Protein AF-A0A521TUD9-F1 (afdb_monomer)

Radius of gyration: 16.2 Å; Cα contacts (8 Å, |Δi|>4): 201; chains: 1; bounding box: 46×28×45 Å

Structure (mmCIF, N/CA/C/O backbone):
data_AF-A0A521TUD9-F1
#
_entry.id   AF-A0A521TUD9-F1
#
loop_
_atom_site.group_PDB
_atom_site.id
_atom_site.type_symbol
_atom_site.label_atom_id
_atom_site.label_alt_id
_atom_site.label_comp_id
_atom_site.label_asym_id
_atom_site.label_entity_id
_atom_site.label_seq_id
_atom_site.pdbx_PDB_ins_code
_atom_site.Cartn_x
_atom_site.Cartn_y
_atom_site.Cartn_z
_atom_site.occupancy
_atom_site.B_iso_or_equiv
_atom_site.auth_seq_id
_atom_site.auth_comp_id
_atom_site.auth_asym_id
_atom_site.auth_atom_id
_atom_site.pdbx_PDB_model_num
ATOM 1 N N . MET A 1 1 ? 20.413 -1.817 -1.266 1.00 79.44 1 MET A N 1
ATOM 2 C CA . MET A 1 1 ? 19.387 -2.240 -2.249 1.00 79.44 1 MET A CA 1
ATOM 3 C C . MET A 1 1 ? 19.570 -3.724 -2.593 1.00 79.44 1 MET A C 1
ATOM 5 O O . MET A 1 1 ? 20.682 -4.215 -2.458 1.00 79.44 1 MET A O 1
ATOM 9 N N . TYR A 1 2 ? 18.537 -4.466 -3.016 1.00 83.31 2 TYR A N 1
ATOM 10 C CA . TYR A 1 2 ? 18.629 -5.909 -3.317 1.00 83.31 2 TYR A CA 1
ATOM 11 C C . TYR A 1 2 ? 19.696 -6.214 -4.379 1.00 83.31 2 TYR A C 1
ATOM 13 O O . TYR A 1 2 ? 20.498 -7.124 -4.197 1.00 83.31 2 TYR A O 1
ATOM 21 N N . LYS A 1 3 ? 19.798 -5.378 -5.424 1.00 82.62 3 LYS A N 1
ATOM 22 C CA . LYS A 1 3 ? 20.829 -5.494 -6.473 1.00 82.62 3 LYS A CA 1
ATOM 23 C C . LYS A 1 3 ? 22.277 -5.355 -5.977 1.00 82.62 3 LYS A C 1
ATOM 25 O O . LYS A 1 3 ? 23.202 -5.720 -6.690 1.00 82.62 3 LYS A O 1
ATOM 30 N N . GLU A 1 4 ? 22.475 -4.819 -4.775 1.00 86.88 4 GLU A N 1
ATOM 31 C CA . GLU A 1 4 ? 23.791 -4.616 -4.152 1.00 86.88 4 GLU A CA 1
ATOM 32 C C . GLU A 1 4 ? 24.143 -5.746 -3.170 1.00 86.88 4 GLU A C 1
ATOM 34 O O . GLU A 1 4 ? 25.233 -5.761 -2.604 1.00 86.88 4 GLU A O 1
ATOM 39 N N . MET A 1 5 ? 23.226 -6.691 -2.927 1.00 86.62 5 MET A N 1
ATOM 40 C CA . MET A 1 5 ? 23.461 -7.799 -2.005 1.00 86.62 5 MET A CA 1
ATOM 41 C C . MET A 1 5 ? 24.314 -8.885 -2.663 1.00 86.62 5 MET A C 1
ATOM 43 O O . MET A 1 5 ? 23.923 -9.491 -3.660 1.00 86.62 5 MET A O 1
ATOM 47 N N . HIS A 1 6 ? 25.450 -9.208 -2.049 1.00 87.50 6 HIS A N 1
ATOM 48 C CA . HIS A 1 6 ? 26.224 -10.397 -2.394 1.00 87.50 6 HIS A CA 1
ATOM 49 C C . HIS A 1 6 ? 25.664 -11.605 -1.635 1.00 87.50 6 HIS A C 1
ATOM 51 O O . HIS A 1 6 ? 25.693 -11.626 -0.406 1.00 87.50 6 HIS A O 1
ATOM 57 N N . SER A 1 7 ? 25.157 -12.604 -2.362 1.00 90.31 7 SER A N 1
ATOM 58 C CA . SER A 1 7 ? 24.575 -13.835 -1.797 1.00 90.31 7 SER A CA 1
ATOM 59 C C . SER A 1 7 ? 23.447 -13.579 -0.776 1.00 90.31 7 SER A C 1
ATOM 61 O O . SER A 1 7 ? 23.580 -13.953 0.392 1.00 90.31 7 SER A O 1
ATOM 63 N N . PRO A 1 8 ? 22.328 -12.944 -1.183 1.00 90.75 8 PRO A N 1
ATOM 64 C CA . PRO A 1 8 ? 21.222 -12.641 -0.276 1.00 90.75 8 PRO A CA 1
ATOM 65 C C . PRO A 1 8 ? 20.643 -13.916 0.351 1.00 90.75 8 PRO A C 1
ATOM 67 O O . PRO A 1 8 ? 20.469 -14.925 -0.333 1.00 90.75 8 PRO A O 1
ATOM 70 N N . GLU A 1 9 ? 20.296 -13.867 1.642 1.00 93.81 9 GLU A N 1
ATOM 71 C CA . GLU A 1 9 ? 19.617 -14.983 2.315 1.00 93.81 9 GLU A CA 1
ATOM 72 C C . GLU A 1 9 ? 18.320 -15.385 1.577 1.00 93.81 9 GLU A C 1
ATOM 74 O O . GLU A 1 9 ? 17.635 -14.514 1.025 1.00 93.81 9 GLU A O 1
ATOM 79 N N . PRO A 1 10 ? 17.891 -16.664 1.638 1.00 94.81 10 PRO A N 1
ATOM 80 C CA . PRO A 1 10 ? 16.709 -17.152 0.917 1.00 94.81 10 PRO A CA 1
ATOM 81 C C . PRO A 1 10 ? 15.426 -16.341 1.154 1.00 94.81 10 PRO A C 1
ATOM 83 O O . PRO A 1 10 ? 14.598 -16.195 0.256 1.00 94.81 10 PRO A O 1
ATOM 86 N N . LYS A 1 11 ? 15.259 -15.767 2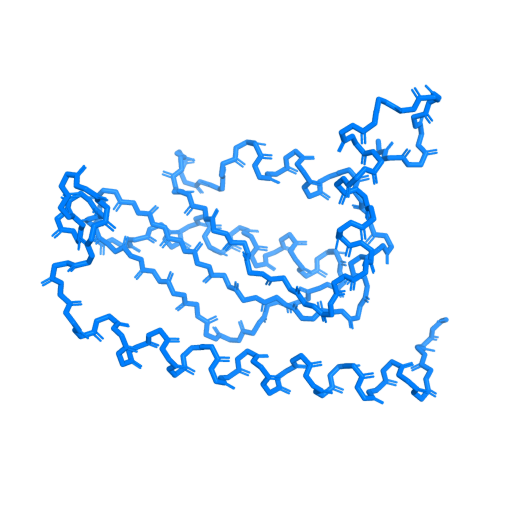.353 1.00 92.50 11 LYS A N 1
ATOM 87 C CA . LYS A 1 11 ? 14.106 -14.916 2.685 1.00 92.50 11 LYS A CA 1
ATOM 88 C C . LYS A 1 11 ? 14.050 -13.634 1.844 1.00 92.50 11 LYS A C 1
ATOM 90 O O . LYS A 1 11 ? 12.961 -13.223 1.453 1.00 92.50 11 LYS A O 1
ATOM 95 N N . TYR A 1 12 ? 15.201 -13.034 1.536 1.00 91.44 12 TYR A N 1
ATOM 96 C CA . TYR A 1 12 ? 15.279 -11.821 0.720 1.00 91.44 12 TYR A CA 1
ATOM 97 C C . TYR A 1 12 ? 15.065 -12.133 -0.757 1.00 91.44 12 TYR A C 1
ATOM 99 O O . TYR A 1 12 ? 14.386 -11.372 -1.435 1.00 91.44 12 TYR A O 1
ATOM 107 N N . GLN A 1 13 ? 15.557 -13.281 -1.232 1.00 93.50 13 GLN A N 1
ATOM 108 C CA . GLN A 1 13 ? 15.273 -13.762 -2.589 1.00 93.50 13 GLN A CA 1
ATOM 109 C C . GLN A 1 13 ? 13.774 -14.002 -2.785 1.00 93.50 13 GLN A C 1
ATOM 111 O O . GLN A 1 13 ? 13.181 -13.533 -3.751 1.00 93.50 13 GLN A O 1
ATOM 116 N N . LYS A 1 14 ? 13.131 -14.670 -1.817 1.00 94.44 14 LYS A N 1
ATOM 117 C CA . LYS A 1 14 ? 11.683 -14.897 -1.840 1.00 94.44 14 LYS A CA 1
ATOM 118 C C . LYS A 1 14 ? 10.900 -13.583 -1.843 1.00 94.44 14 LYS A C 1
ATOM 120 O O . LYS A 1 14 ? 9.953 -13.450 -2.611 1.00 94.44 14 LYS A O 1
ATOM 125 N N . LEU A 1 15 ? 11.283 -12.625 -0.996 1.00 93.06 15 LEU A N 1
ATOM 126 C CA . LEU A 1 15 ? 10.644 -11.309 -0.944 1.00 93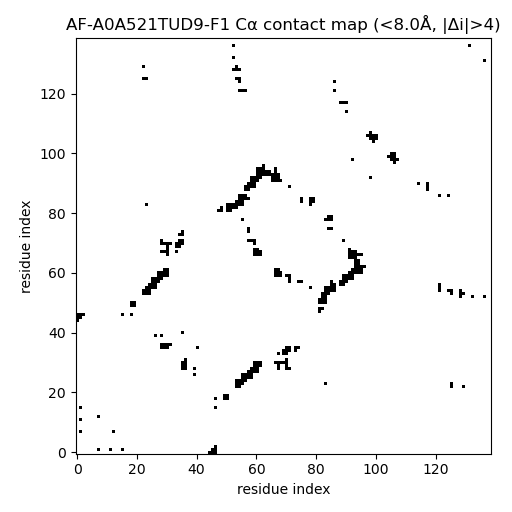.06 15 LEU A CA 1
ATOM 127 C C . LEU A 1 15 ? 10.788 -10.558 -2.274 1.00 93.06 15 LEU A C 1
ATOM 129 O O . LEU A 1 15 ? 9.807 -10.013 -2.774 1.00 93.06 15 LEU A O 1
ATOM 133 N N . HIS A 1 16 ? 11.989 -10.563 -2.854 1.00 94.75 16 HIS A N 1
ATOM 134 C CA . HIS A 1 16 ? 12.264 -9.940 -4.147 1.00 94.75 16 HIS A CA 1
ATOM 135 C C . HIS A 1 16 ? 11.398 -10.536 -5.258 1.00 94.75 16 HIS A C 1
ATOM 137 O O . HIS A 1 16 ? 10.712 -9.793 -5.954 1.00 94.75 16 HIS A O 1
ATOM 143 N N . GLU A 1 17 ? 11.325 -11.864 -5.357 1.00 95.62 17 GLU A N 1
ATOM 144 C CA . GLU A 1 17 ? 10.477 -12.536 -6.346 1.00 95.62 17 GLU A CA 1
ATOM 145 C C . GLU A 1 17 ? 8.985 -12.241 -6.133 1.00 95.62 17 GLU A C 1
ATOM 147 O O . GLU A 1 17 ? 8.253 -12.036 -7.100 1.00 95.62 17 GLU A O 1
ATOM 152 N N . MET A 1 18 ? 8.510 -12.148 -4.886 1.00 96.00 18 MET A N 1
ATOM 153 C CA . MET A 1 18 ? 7.126 -11.741 -4.610 1.00 96.00 18 MET A CA 1
ATOM 154 C C . MET A 1 18 ? 6.843 -10.321 -5.115 1.00 96.00 18 MET A C 1
ATOM 156 O O . MET A 1 18 ? 5.832 -10.099 -5.780 1.00 96.00 18 MET A O 1
ATOM 160 N N . ILE A 1 19 ? 7.739 -9.366 -4.846 1.00 95.81 19 ILE A N 1
ATOM 161 C CA . ILE A 1 19 ? 7.594 -7.978 -5.309 1.00 95.81 19 ILE A CA 1
ATOM 162 C C . ILE A 1 19 ? 7.637 -7.925 -6.839 1.00 95.81 19 ILE A C 1
ATOM 164 O O . ILE A 1 19 ? 6.766 -7.318 -7.467 1.00 95.81 19 ILE A O 1
ATOM 168 N N . LYS A 1 20 ? 8.612 -8.602 -7.449 1.00 95.44 20 LYS A N 1
ATOM 169 C CA . LYS A 1 20 ? 8.824 -8.623 -8.897 1.00 95.44 20 LYS A CA 1
ATOM 170 C C . LYS A 1 20 ? 7.647 -9.233 -9.658 1.00 95.44 20 LYS A C 1
ATOM 172 O O . LYS A 1 20 ? 7.249 -8.677 -10.679 1.00 95.44 20 LYS A O 1
ATOM 177 N N . ASN A 1 21 ? 7.067 -10.322 -9.156 1.00 96.75 21 ASN A N 1
ATOM 178 C CA . ASN A 1 21 ? 5.985 -11.046 -9.832 1.00 96.75 21 ASN A CA 1
ATOM 179 C C . ASN A 1 21 ? 4.578 -10.495 -9.524 1.00 96.75 21 ASN A C 1
ATOM 181 O O . ASN A 1 21 ? 3.601 -10.978 -10.088 1.00 96.75 21 ASN A O 1
ATOM 185 N N . SER A 1 22 ? 4.455 -9.490 -8.651 1.00 97.62 22 SER A N 1
ATOM 186 C CA . SER A 1 22 ? 3.169 -8.842 -8.358 1.00 97.62 22 SER A CA 1
ATOM 187 C C . SER A 1 22 ? 2.745 -7.886 -9.476 1.00 97.62 22 SER A C 1
ATOM 189 O O . SER A 1 22 ? 3.583 -7.184 -10.043 1.00 97.62 22 SER A O 1
ATOM 191 N N . ASP A 1 23 ? 1.439 -7.809 -9.750 1.00 98.00 23 ASP A N 1
ATOM 192 C CA . ASP A 1 23 ? 0.859 -6.889 -10.742 1.00 98.00 23 ASP A CA 1
ATOM 193 C C . ASP A 1 23 ? 0.461 -5.516 -10.157 1.00 98.00 23 ASP A C 1
ATOM 195 O O . ASP A 1 23 ? 0.224 -4.578 -10.923 1.00 98.00 23 ASP A O 1
ATOM 199 N N . GLY A 1 24 ? 0.427 -5.399 -8.825 1.00 98.06 24 GLY A N 1
ATOM 200 C CA . GLY A 1 24 ? 0.129 -4.197 -8.043 1.00 98.06 24 GLY A CA 1
ATOM 201 C C . GLY A 1 24 ? 0.371 -4.432 -6.545 1.00 98.06 24 GLY A C 1
ATOM 202 O O . GLY A 1 24 ? 0.620 -5.566 -6.130 1.00 98.06 24 GLY A O 1
ATOM 203 N N . TYR A 1 25 ? 0.310 -3.373 -5.730 1.00 98.12 25 TYR A N 1
ATOM 204 C CA . TYR A 1 25 ? 0.676 -3.419 -4.307 1.00 98.12 25 TYR A CA 1
ATOM 205 C C . TYR A 1 25 ? -0.361 -2.772 -3.382 1.00 98.12 25 TYR A C 1
ATOM 207 O O . TYR A 1 25 ? -0.785 -1.644 -3.608 1.00 98.12 25 TYR A O 1
ATOM 215 N N . ILE A 1 26 ? -0.694 -3.431 -2.270 1.00 98.44 26 ILE A N 1
ATOM 216 C CA . ILE A 1 26 ? -1.502 -2.836 -1.195 1.00 98.44 26 ILE A CA 1
ATOM 217 C C . ILE A 1 26 ? -0.653 -2.742 0.077 1.00 98.44 26 ILE A C 1
ATOM 219 O O . ILE A 1 26 ? -0.619 -3.697 0.858 1.00 98.44 26 ILE A O 1
ATOM 223 N N . PRO A 1 27 ? 0.088 -1.641 0.308 1.00 97.56 27 PRO A N 1
ATOM 224 C CA . PRO A 1 27 ? 0.764 -1.439 1.582 1.00 97.56 27 PRO A CA 1
ATOM 225 C C . PRO A 1 27 ? -0.260 -1.290 2.713 1.00 97.56 27 PRO A C 1
ATOM 227 O O . PRO A 1 27 ? -1.170 -0.462 2.642 1.00 97.56 27 PRO A O 1
ATOM 230 N N . VAL A 1 28 ? -0.061 -2.054 3.784 1.00 98.00 28 VAL A N 1
ATOM 231 C CA . VAL A 1 28 ? -0.800 -1.916 5.042 1.00 98.00 28 VAL A CA 1
ATOM 232 C C . VAL A 1 28 ? 0.156 -1.345 6.078 1.00 98.00 28 VAL A C 1
ATOM 234 O O . VAL A 1 28 ? 1.161 -1.979 6.402 1.00 98.00 28 VAL A O 1
ATOM 237 N N . THR A 1 29 ? -0.128 -0.147 6.593 1.00 98.31 29 THR A N 1
ATOM 238 C CA . THR A 1 29 ? 0.766 0.511 7.555 1.00 98.31 29 THR A CA 1
ATOM 239 C C . THR A 1 29 ? 0.053 1.019 8.804 1.00 98.31 29 THR A C 1
ATOM 241 O O . THR A 1 29 ? -1.011 1.632 8.702 1.00 98.31 29 THR A O 1
ATOM 244 N N . PRO A 1 30 ? 0.665 0.877 9.991 1.00 98.19 30 PRO A N 1
ATOM 245 C CA . PRO A 1 30 ? 0.336 1.754 11.101 1.00 98.19 30 PRO A CA 1
ATOM 246 C C . PRO A 1 30 ? 0.824 3.179 10.807 1.00 98.19 30 PRO A C 1
ATOM 248 O O . PRO A 1 30 ? 1.729 3.382 9.989 1.00 98.19 30 PRO A O 1
ATOM 251 N N . GLU A 1 31 ? 0.295 4.154 11.539 1.00 98.19 31 GLU A N 1
ATOM 252 C CA . GLU A 1 31 ? 0.954 5.450 11.707 1.00 98.19 31 GLU A CA 1
ATOM 253 C C . GLU A 1 31 ? 1.777 5.471 12.994 1.00 98.19 31 GLU A C 1
ATOM 255 O O . GLU A 1 31 ? 1.234 5.441 14.099 1.00 98.19 31 GLU A O 1
ATOM 260 N N . TYR A 1 32 ? 3.097 5.551 12.836 1.00 96.25 32 TYR A N 1
ATOM 261 C CA . TYR A 1 32 ? 4.049 5.741 13.924 1.00 96.25 32 TYR A CA 1
ATOM 262 C C . TYR A 1 32 ? 4.721 7.097 13.751 1.00 96.25 32 TYR A C 1
ATOM 264 O O . TYR A 1 32 ? 5.341 7.345 12.721 1.00 96.25 32 TYR A O 1
ATOM 272 N N . ASN A 1 33 ? 4.596 7.980 14.748 1.00 95.44 33 ASN A N 1
ATOM 273 C CA . ASN A 1 33 ? 5.212 9.313 14.748 1.00 95.44 33 ASN A CA 1
ATOM 274 C C . ASN A 1 33 ? 4.982 10.087 13.430 1.00 95.44 33 ASN A C 1
ATOM 276 O O . ASN A 1 33 ? 5.931 10.578 12.825 1.00 95.44 33 ASN A O 1
ATOM 280 N N . HIS A 1 34 ? 3.726 10.162 12.973 1.00 95.00 34 HIS A N 1
ATOM 281 C CA . HIS A 1 34 ? 3.319 10.819 11.718 1.00 95.00 34 HIS A CA 1
ATOM 282 C C . HIS A 1 34 ? 3.866 10.197 10.420 1.00 95.00 34 HIS A C 1
ATOM 284 O O . HIS A 1 34 ? 3.876 10.852 9.380 1.00 95.00 34 HIS A O 1
ATOM 290 N N . THR A 1 35 ? 4.301 8.934 10.428 1.00 97.56 35 THR A N 1
ATOM 291 C CA . THR A 1 35 ? 4.786 8.273 9.211 1.00 97.56 35 THR A CA 1
ATOM 292 C C . THR A 1 35 ? 4.485 6.772 9.170 1.00 97.56 35 THR A C 1
ATOM 294 O O . THR A 1 35 ? 3.955 6.192 10.120 1.00 97.56 35 THR A O 1
ATOM 297 N N . THR A 1 36 ? 4.794 6.152 8.029 1.00 97.94 36 THR A N 1
ATOM 298 C CA . THR A 1 36 ? 4.730 4.701 7.812 1.00 97.94 36 THR A CA 1
ATOM 299 C C . THR A 1 36 ? 5.662 3.946 8.758 1.00 97.94 36 THR A C 1
ATOM 301 O O . THR A 1 36 ? 6.651 4.490 9.251 1.00 97.94 36 THR A O 1
ATOM 304 N N . SER A 1 37 ? 5.403 2.657 8.981 1.00 97.62 37 SER A N 1
ATOM 305 C CA . SER A 1 37 ? 6.319 1.833 9.771 1.00 97.62 37 SER A CA 1
ATOM 306 C C . SER A 1 37 ? 7.716 1.755 9.139 1.00 97.62 37 SER A C 1
ATOM 308 O O . SER A 1 37 ? 7.865 1.638 7.918 1.00 97.62 37 SER A O 1
ATOM 310 N N . ALA A 1 38 ? 8.749 1.755 9.988 1.00 96.81 38 ALA A N 1
ATOM 311 C CA . ALA A 1 38 ? 10.136 1.588 9.553 1.00 96.81 38 ALA A CA 1
ATOM 312 C C . ALA A 1 38 ? 10.353 0.252 8.824 1.00 96.81 38 ALA A C 1
ATOM 314 O O . ALA A 1 38 ? 11.082 0.204 7.839 1.00 96.81 38 ALA A O 1
ATOM 315 N N . ALA A 1 39 ? 9.675 -0.813 9.266 1.00 95.06 39 ALA A N 1
ATOM 316 C CA . ALA A 1 39 ? 9.733 -2.123 8.624 1.00 95.06 39 ALA A CA 1
ATOM 317 C C . ALA A 1 39 ? 9.212 -2.077 7.179 1.00 95.06 39 ALA A C 1
ATOM 319 O O . ALA A 1 39 ? 9.888 -2.558 6.272 1.00 95.06 39 ALA A O 1
ATOM 320 N N . LEU A 1 40 ? 8.054 -1.444 6.947 1.00 96.38 40 LEU A N 1
ATOM 321 C CA . LEU A 1 40 ? 7.516 -1.293 5.595 1.00 96.38 40 LEU A CA 1
ATOM 322 C C . LEU A 1 40 ? 8.433 -0.430 4.725 1.00 96.38 40 LEU A C 1
ATOM 324 O O . LEU A 1 40 ? 8.748 -0.825 3.608 1.00 96.38 40 LEU A O 1
ATOM 328 N N . LYS A 1 41 ? 8.914 0.710 5.240 1.00 96.00 41 LYS A N 1
ATOM 329 C CA . LYS A 1 41 ? 9.844 1.568 4.490 1.00 96.00 41 LYS A CA 1
ATOM 330 C C . LYS A 1 41 ? 11.118 0.818 4.102 1.00 96.00 41 LYS A C 1
ATOM 332 O O . LYS A 1 41 ? 11.568 0.934 2.970 1.00 96.00 41 LYS A O 1
ATOM 337 N N . ASN A 1 42 ? 11.655 0.010 5.014 1.00 93.62 42 ASN A N 1
ATOM 338 C CA . ASN A 1 42 ? 12.843 -0.789 4.753 1.00 93.62 42 ASN A CA 1
ATOM 339 C C . ASN A 1 42 ? 12.616 -1.810 3.628 1.00 93.62 42 ASN A C 1
ATOM 341 O O . ASN A 1 42 ? 13.478 -1.939 2.770 1.00 93.62 42 ASN A O 1
ATOM 345 N N . ILE A 1 43 ? 11.453 -2.474 3.583 1.00 92.75 43 ILE A N 1
ATOM 346 C CA . ILE A 1 43 ? 11.073 -3.367 2.472 1.00 92.75 43 ILE A CA 1
ATOM 347 C C . ILE A 1 43 ? 10.995 -2.601 1.147 1.00 92.75 43 ILE A C 1
ATOM 349 O O . ILE A 1 43 ? 11.534 -3.065 0.142 1.00 92.75 43 ILE A O 1
ATOM 353 N N . LEU A 1 44 ? 10.353 -1.430 1.148 1.00 95.00 44 LEU A N 1
ATOM 354 C CA . LEU A 1 44 ? 10.215 -0.603 -0.052 1.00 95.00 44 LEU A CA 1
ATOM 355 C C . LEU A 1 44 ? 11.580 -0.175 -0.609 1.00 95.00 44 LEU A C 1
ATOM 357 O O . LEU A 1 44 ? 11.777 -0.250 -1.814 1.00 95.00 44 LEU A O 1
ATOM 361 N N . ASP A 1 45 ? 12.543 0.149 0.255 1.00 93.12 45 ASP A N 1
ATOM 362 C CA . ASP A 1 45 ? 13.894 0.581 -0.140 1.00 93.12 45 ASP A CA 1
ATOM 363 C C . ASP A 1 45 ? 14.790 -0.547 -0.691 1.00 93.12 45 ASP A C 1
ATOM 365 O O . ASP A 1 45 ? 15.876 -0.286 -1.222 1.00 93.12 45 ASP A O 1
ATOM 369 N N . TYR A 1 46 ? 14.383 -1.816 -0.568 1.00 90.19 46 TYR A N 1
ATOM 370 C CA . TYR A 1 46 ? 15.160 -2.931 -1.117 1.00 90.19 46 TYR A CA 1
ATOM 371 C C . TYR A 1 46 ? 15.015 -3.082 -2.630 1.00 90.19 46 TYR A C 1
ATOM 373 O O . TYR A 1 46 ? 15.972 -3.520 -3.267 1.00 90.19 46 TYR A O 1
ATOM 381 N N . CYS A 1 47 ? 13.868 -2.739 -3.207 1.00 89.69 47 CYS A N 1
ATOM 382 C CA . CYS A 1 47 ? 13.599 -2.882 -4.642 1.00 89.69 47 CYS A CA 1
ATOM 383 C C . CYS A 1 47 ? 13.389 -1.494 -5.262 1.00 89.69 47 CYS A C 1
ATOM 385 O O . CYS A 1 47 ? 13.093 -0.550 -4.539 1.00 89.69 47 CYS A O 1
ATOM 387 N N . LEU A 1 48 ? 13.544 -1.347 -6.578 1.00 87.44 48 LEU A N 1
ATOM 388 C CA . LEU A 1 48 ? 13.222 -0.086 -7.267 1.00 87.44 48 LEU A CA 1
ATOM 389 C C . LEU A 1 48 ? 12.494 -0.382 -8.575 1.00 87.44 48 LEU A C 1
ATOM 391 O O . LEU A 1 48 ? 11.280 -0.232 -8.654 1.00 87.44 48 LEU A O 1
ATOM 395 N N . GLU A 1 49 ? 13.224 -0.858 -9.579 1.00 91.94 49 GLU A N 1
ATOM 396 C CA . GLU A 1 49 ? 12.703 -1.096 -10.930 1.00 91.94 49 GLU A CA 1
ATOM 397 C C . GLU A 1 49 ? 11.588 -2.152 -10.940 1.00 91.94 49 GLU A C 1
ATOM 399 O O . GLU A 1 49 ? 10.698 -2.130 -11.786 1.00 91.94 49 GLU A O 1
ATOM 404 N N . GLU A 1 50 ? 11.578 -3.048 -9.951 1.00 94.50 50 GLU A N 1
ATOM 405 C CA . GLU A 1 50 ? 10.547 -4.067 -9.782 1.00 94.50 50 GLU A CA 1
ATOM 406 C C . GLU A 1 50 ? 9.143 -3.491 -9.546 1.00 94.50 50 GLU A C 1
ATOM 408 O O . GLU A 1 50 ? 8.160 -4.190 -9.809 1.00 94.50 50 GLU A O 1
ATOM 413 N N . TYR A 1 51 ? 9.039 -2.247 -9.066 1.00 96.75 51 TYR A N 1
ATOM 414 C CA . TYR A 1 51 ? 7.772 -1.558 -8.813 1.00 96.75 51 TYR A CA 1
ATOM 415 C C . TYR A 1 51 ? 7.192 -0.881 -10.060 1.00 96.75 51 TYR A C 1
ATOM 417 O O . TYR A 1 51 ? 5.997 -0.586 -10.100 1.00 96.75 51 TYR A O 1
ATOM 425 N N . PHE A 1 52 ? 8.009 -0.642 -11.085 1.00 96.25 52 PHE A N 1
ATOM 426 C CA . PHE A 1 52 ? 7.639 0.218 -12.201 1.00 96.25 52 PHE A CA 1
ATOM 427 C C . PHE A 1 52 ? 6.367 -0.236 -12.919 1.00 96.25 52 PHE A C 1
ATOM 429 O O . PHE A 1 52 ? 6.163 -1.414 -13.226 1.00 96.25 52 PHE A O 1
ATOM 436 N N . PHE A 1 53 ? 5.511 0.746 -13.212 1.00 96.56 53 PHE A N 1
ATOM 437 C CA . PHE A 1 53 ? 4.253 0.577 -13.934 1.00 96.56 53 PHE A CA 1
ATOM 438 C C . PHE A 1 53 ? 3.302 -0.432 -13.299 1.00 96.56 53 PHE A C 1
ATOM 440 O O . PHE A 1 53 ? 2.556 -1.095 -14.019 1.00 96.56 53 PHE A O 1
ATOM 447 N N . LYS A 1 54 ? 3.283 -0.547 -11.972 1.00 97.94 54 LYS A N 1
ATOM 448 C CA . LYS A 1 54 ? 2.324 -1.367 -11.222 1.00 97.94 54 LYS A CA 1
ATOM 449 C C . LYS A 1 54 ? 1.623 -0.485 -10.192 1.00 97.94 54 LYS A C 1
ATOM 451 O O . LYS A 1 54 ? 2.308 0.166 -9.412 1.00 97.94 54 LYS A O 1
ATOM 456 N N . PRO A 1 55 ? 0.287 -0.402 -10.180 1.00 98.38 55 PRO A N 1
ATOM 457 C CA . PRO A 1 55 ? -0.403 0.535 -9.307 1.00 98.38 55 PRO A CA 1
ATOM 458 C C . PRO A 1 55 ? -0.289 0.103 -7.844 1.00 98.38 55 PRO A C 1
ATOM 460 O O . PRO A 1 55 ? -0.056 -1.072 -7.536 1.00 98.38 55 PRO A O 1
ATOM 463 N N . SER A 1 56 ? -0.525 1.047 -6.938 1.00 98.62 56 SER A N 1
ATOM 464 C CA . SER A 1 56 ? -0.704 0.746 -5.519 1.00 98.62 56 SER A CA 1
ATOM 465 C C . SER A 1 56 ? -2.038 1.244 -4.961 1.00 98.62 56 SER A C 1
ATOM 467 O O . SER A 1 56 ? -2.711 2.079 -5.565 1.00 98.62 56 SER A O 1
ATOM 469 N N . ALA A 1 57 ? -2.441 0.729 -3.802 1.00 98.62 57 ALA A N 1
ATOM 470 C CA . ALA A 1 57 ? -3.580 1.232 -3.041 1.00 98.62 57 ALA A CA 1
ATOM 471 C C . ALA A 1 57 ? -3.297 1.144 -1.542 1.00 98.62 57 ALA A C 1
ATOM 473 O O . ALA A 1 57 ? -2.905 0.102 -1.034 1.00 98.62 57 ALA A O 1
ATOM 474 N N . ILE A 1 58 ? -3.468 2.242 -0.811 1.00 98.69 58 ILE A N 1
ATOM 475 C CA . ILE A 1 58 ? -2.911 2.346 0.542 1.00 98.69 58 ILE A CA 1
ATOM 476 C C . ILE A 1 58 ? -3.961 2.039 1.603 1.00 98.69 58 ILE A C 1
ATOM 478 O O . ILE A 1 58 ? -5.014 2.679 1.642 1.00 98.69 58 ILE A O 1
ATOM 482 N N . VAL A 1 59 ? -3.624 1.118 2.508 1.00 98.56 59 VAL A N 1
ATOM 483 C CA . VAL A 1 59 ? -4.352 0.871 3.753 1.00 98.56 59 VAL A CA 1
ATOM 484 C C . VAL A 1 59 ? -3.527 1.423 4.910 1.00 98.56 59 VAL A C 1
ATOM 486 O O . VAL A 1 59 ? -2.351 1.089 5.074 1.00 98.56 59 VAL A O 1
ATOM 489 N N . SER A 1 60 ? -4.139 2.254 5.744 1.00 98.56 60 SER A N 1
ATOM 490 C CA . SER A 1 60 ? -3.499 2.762 6.955 1.00 98.56 60 SER A CA 1
ATOM 491 C C . SER A 1 60 ? -4.379 2.546 8.171 1.00 98.56 60 SER A C 1
ATOM 493 O O . SER A 1 60 ? -5.603 2.489 8.069 1.00 98.56 60 SER A O 1
ATOM 495 N N . TYR A 1 61 ? -3.762 2.434 9.339 1.00 97.94 61 TYR A N 1
ATOM 496 C CA . TYR A 1 61 ? -4.492 2.302 10.589 1.00 97.94 61 TYR A CA 1
ATOM 497 C C . TYR A 1 61 ? -3.799 3.043 11.727 1.00 97.94 61 TYR A C 1
ATOM 499 O O . TYR A 1 61 ? -2.584 3.255 11.729 1.00 97.94 61 TYR A O 1
ATOM 507 N N . SER A 1 62 ? -4.579 3.448 12.723 1.00 98.06 62 SER A N 1
ATOM 508 C CA . SER A 1 62 ? -4.042 3.963 13.981 1.00 98.06 62 SER A CA 1
ATOM 509 C C . SER A 1 62 ? -5.050 3.800 15.113 1.00 98.06 62 SER A C 1
ATOM 511 O O . SER A 1 62 ? -6.227 3.515 14.885 1.00 98.06 62 SER A O 1
ATOM 513 N N . ALA A 1 63 ? -4.592 4.004 16.350 1.00 96.88 63 ALA A N 1
ATOM 514 C CA . ALA A 1 63 ? -5.489 4.060 17.502 1.00 96.88 63 ALA A CA 1
ATOM 515 C C . ALA A 1 63 ? -6.326 5.353 17.553 1.00 96.88 63 ALA A C 1
ATOM 517 O O . ALA A 1 63 ? -7.318 5.425 18.278 1.00 96.88 63 ALA A O 1
ATOM 518 N N . GLY A 1 64 ? -5.929 6.371 16.782 1.00 96.31 64 GLY A N 1
ATOM 519 C CA . GLY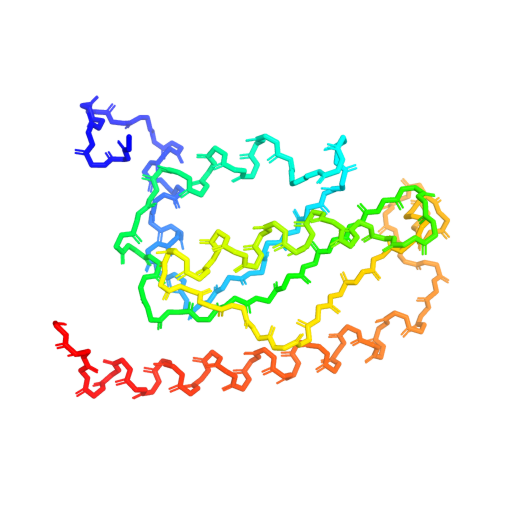 A 1 64 ? -6.610 7.658 16.693 1.00 96.31 64 GLY A CA 1
ATOM 520 C C . GLY A 1 64 ? -7.765 7.668 15.690 1.00 96.31 64 GLY A C 1
ATOM 521 O O . GLY A 1 64 ? -7.954 6.749 14.893 1.00 96.31 64 GLY A O 1
ATOM 522 N N . SER A 1 65 ? -8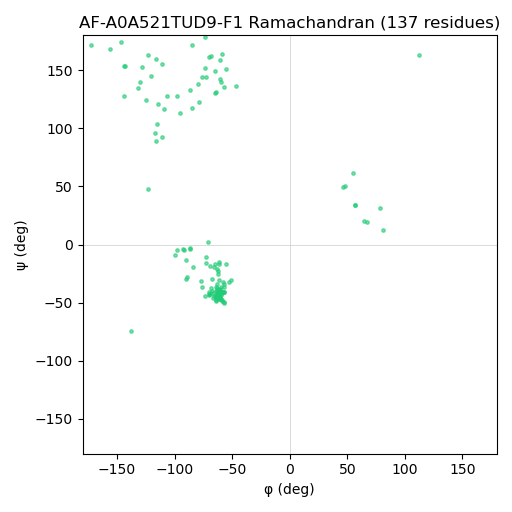.524 8.762 15.699 1.00 96.69 65 SER A N 1
ATOM 523 C CA . SER A 1 65 ? -9.715 8.960 14.860 1.00 96.69 65 SER A CA 1
ATOM 524 C C . SER A 1 65 ? -9.430 9.118 13.364 1.00 96.69 65 SER A C 1
ATOM 526 O O . SER A 1 65 ? -10.341 8.950 12.563 1.00 96.69 65 SER A O 1
ATOM 528 N N . PHE A 1 66 ? -8.193 9.436 12.975 1.00 96.88 66 PHE A N 1
ATOM 529 C CA . PHE A 1 66 ? -7.825 9.668 11.572 1.00 96.88 66 PHE A CA 1
ATOM 530 C C . PHE A 1 66 ? -7.293 8.424 10.845 1.00 96.88 66 PHE A C 1
ATOM 532 O O . PHE A 1 66 ? -6.991 8.505 9.658 1.00 96.88 66 PHE A O 1
ATOM 539 N N . GLY A 1 67 ? -7.139 7.287 11.536 1.00 97.44 67 GLY A N 1
ATOM 540 C CA . GLY A 1 67 ? -6.770 6.010 10.910 1.00 97.44 67 GLY A CA 1
ATOM 541 C C . GLY A 1 67 ? -5.460 6.034 10.117 1.00 97.44 67 GLY A C 1
ATOM 542 O O . GLY A 1 67 ? -5.340 5.373 9.090 1.00 97.44 67 GLY A O 1
ATOM 543 N N . GLY A 1 68 ? -4.483 6.815 10.574 1.00 98.12 68 GLY A N 1
ATOM 544 C CA . GLY A 1 68 ? -3.135 6.845 10.006 1.00 98.12 68 GLY A CA 1
ATOM 545 C C . GLY A 1 68 ? -2.974 7.640 8.705 1.00 98.12 68 GLY A C 1
ATOM 546 O O . GLY A 1 68 ? -2.155 7.286 7.856 1.00 98.12 68 GLY A O 1
ATOM 547 N N . ILE A 1 69 ? -3.768 8.698 8.516 1.00 97.88 69 ILE A N 1
ATOM 548 C CA . ILE A 1 69 ? -3.769 9.492 7.282 1.00 97.88 69 ILE A CA 1
ATOM 549 C C . ILE A 1 69 ? -2.402 10.099 6.914 1.00 97.88 69 ILE A C 1
ATOM 551 O O . ILE A 1 69 ? -2.102 10.190 5.723 1.00 97.88 69 ILE A O 1
ATOM 555 N N . ASN A 1 70 ? -1.553 10.469 7.881 1.00 98.19 70 ASN A N 1
ATOM 556 C CA . ASN A 1 70 ? -0.233 11.036 7.584 1.00 98.19 70 ASN A CA 1
ATOM 557 C C . ASN A 1 70 ? 0.691 9.959 7.012 1.00 98.19 70 ASN A C 1
ATOM 559 O O . ASN A 1 70 ? 1.355 10.182 6.000 1.00 98.19 70 ASN A O 1
ATOM 563 N N . ALA A 1 71 ? 0.658 8.759 7.601 1.00 98.38 71 ALA A N 1
ATOM 564 C CA . ALA A 1 71 ? 1.376 7.606 7.067 1.00 98.38 71 ALA A CA 1
ATOM 565 C C . ALA A 1 71 ? 0.923 7.271 5.638 1.00 98.38 71 ALA A C 1
ATOM 567 O O . ALA A 1 71 ? 1.763 7.014 4.773 1.00 98.38 71 ALA A O 1
ATOM 568 N N . ALA A 1 72 ? -0.384 7.348 5.365 1.00 98.38 72 ALA A N 1
ATOM 569 C CA . ALA A 1 72 ? -0.910 7.145 4.020 1.00 98.38 72 ALA A CA 1
ATOM 570 C C . ALA A 1 72 ? -0.412 8.205 3.019 1.00 98.38 72 ALA A C 1
ATOM 572 O O . ALA A 1 72 ? -0.041 7.856 1.900 1.00 98.38 72 ALA A O 1
ATOM 573 N N . GLN A 1 73 ? -0.356 9.487 3.405 1.00 98.00 73 GLN A N 1
ATOM 574 C CA . GLN A 1 73 ? 0.161 10.540 2.519 1.00 98.00 73 GLN A CA 1
ATOM 575 C C . GLN A 1 73 ? 1.665 10.402 2.257 1.00 98.00 73 GLN A C 1
ATOM 577 O O . GLN A 1 73 ? 2.094 10.558 1.115 1.00 98.00 73 GLN A O 1
ATOM 582 N N . HIS A 1 74 ? 2.460 10.046 3.268 1.00 97.88 74 HIS A N 1
ATOM 583 C CA . HIS A 1 74 ? 3.880 9.746 3.064 1.00 97.88 74 HIS A CA 1
ATOM 584 C C . HIS A 1 74 ? 4.085 8.551 2.128 1.00 97.88 74 HIS A C 1
ATOM 586 O O . HIS A 1 74 ? 4.900 8.628 1.210 1.00 97.88 74 HIS A O 1
ATOM 592 N N . LEU A 1 75 ? 3.324 7.463 2.298 1.00 98.12 75 LEU A N 1
ATOM 593 C CA . LEU A 1 75 ? 3.395 6.331 1.372 1.00 98.12 75 LEU A CA 1
ATOM 594 C C . LEU A 1 75 ? 3.005 6.730 -0.047 1.00 98.12 75 LEU A C 1
ATOM 596 O O . LEU A 1 75 ? 3.661 6.295 -0.984 1.00 98.12 75 LEU A O 1
ATOM 600 N N . ARG A 1 76 ? 2.000 7.590 -0.228 1.00 97.81 76 ARG A N 1
ATOM 601 C CA . ARG A 1 76 ? 1.619 8.075 -1.560 1.00 97.81 76 ARG A CA 1
ATOM 602 C C . ARG A 1 76 ? 2.781 8.770 -2.274 1.00 97.81 76 ARG A C 1
ATOM 604 O O . ARG A 1 76 ? 2.970 8.534 -3.463 1.00 97.81 76 ARG A O 1
ATOM 611 N N . GLN A 1 77 ? 3.571 9.573 -1.559 1.00 97.62 77 GLN A N 1
ATOM 612 C CA . GLN A 1 77 ? 4.785 10.192 -2.106 1.00 97.62 77 GLN A CA 1
ATOM 613 C C . GLN A 1 77 ? 5.855 9.146 -2.446 1.00 97.62 77 GLN A C 1
ATOM 615 O O . GLN A 1 77 ? 6.421 9.186 -3.533 1.00 97.62 77 GLN A O 1
ATOM 620 N N . ILE A 1 78 ? 6.086 8.176 -1.555 1.00 97.44 78 ILE A N 1
ATOM 621 C CA . ILE A 1 78 ? 7.054 7.092 -1.783 1.00 97.44 78 ILE A CA 1
ATOM 622 C C . ILE A 1 78 ? 6.671 6.261 -3.016 1.00 97.44 78 ILE A C 1
ATOM 624 O O . ILE A 1 78 ? 7.505 6.010 -3.874 1.00 97.44 78 ILE A O 1
ATOM 628 N N . PHE A 1 79 ? 5.408 5.857 -3.142 1.00 97.69 79 PHE A N 1
ATOM 629 C CA . PHE A 1 79 ? 4.936 5.050 -4.268 1.00 97.69 79 PHE A CA 1
ATOM 630 C C . PHE A 1 79 ? 4.960 5.802 -5.602 1.00 97.69 79 PHE A C 1
ATOM 632 O O . PHE A 1 79 ? 5.166 5.177 -6.640 1.00 97.69 79 PHE A O 1
ATOM 639 N N . ALA A 1 80 ? 4.794 7.128 -5.584 1.00 96.75 80 ALA A N 1
ATOM 640 C CA . ALA A 1 80 ? 5.011 7.947 -6.772 1.00 96.75 80 ALA A CA 1
ATOM 641 C C . ALA A 1 80 ? 6.481 7.897 -7.231 1.00 96.75 80 ALA A C 1
ATOM 643 O O . ALA A 1 80 ? 6.729 7.696 -8.417 1.00 96.75 80 ALA A O 1
ATOM 644 N N . GLU A 1 81 ? 7.439 7.999 -6.301 1.00 95.81 81 GLU A N 1
ATOM 645 C CA . GLU A 1 81 ? 8.878 7.873 -6.595 1.00 95.81 81 GLU A CA 1
ATOM 646 C C . GLU A 1 81 ? 9.245 6.471 -7.107 1.00 95.81 81 GLU A C 1
ATOM 648 O O . GLU A 1 81 ? 10.003 6.327 -8.059 1.00 95.81 81 GLU A O 1
ATOM 653 N N . LEU A 1 82 ? 8.647 5.422 -6.535 1.00 96.00 82 LEU A N 1
ATOM 654 C CA . LEU A 1 82 ? 8.867 4.036 -6.964 1.00 96.00 82 LEU A CA 1
ATOM 655 C C . LEU A 1 82 ? 8.234 3.699 -8.328 1.00 96.00 82 LEU A C 1
ATOM 657 O O . LEU A 1 82 ? 8.275 2.545 -8.741 1.00 96.00 82 LEU A O 1
ATOM 661 N N . GLY A 1 83 ? 7.596 4.648 -9.023 1.00 95.62 83 GLY A N 1
ATOM 662 C CA . GLY A 1 83 ? 6.907 4.378 -10.291 1.00 95.62 83 GLY A CA 1
ATOM 663 C C . GLY A 1 83 ? 5.677 3.471 -10.146 1.00 95.62 83 GLY A C 1
ATOM 664 O O . GLY A 1 83 ? 5.218 2.886 -11.132 1.00 95.62 83 GLY A O 1
ATOM 665 N N . ALA A 1 84 ? 5.142 3.370 -8.927 1.00 97.31 84 ALA A N 1
ATOM 666 C CA . ALA A 1 84 ? 4.022 2.523 -8.535 1.00 97.31 84 ALA A CA 1
ATOM 667 C C . ALA A 1 84 ? 2.885 3.343 -7.910 1.00 97.31 84 ALA A C 1
ATOM 669 O O . ALA A 1 84 ? 2.379 3.028 -6.830 1.00 97.31 84 ALA A O 1
ATOM 670 N N . SER A 1 85 ? 2.513 4.440 -8.574 1.00 96.25 85 SER A N 1
ATOM 671 C CA . SER A 1 85 ? 1.573 5.442 -8.065 1.00 96.25 85 SER A CA 1
ATOM 672 C C . SER A 1 85 ? 0.303 4.839 -7.463 1.00 96.25 85 SER A C 1
ATOM 674 O O . SER A 1 85 ? -0.314 3.929 -8.023 1.00 96.25 85 SER A O 1
ATOM 676 N N . SER A 1 86 ? -0.097 5.390 -6.316 1.00 98.00 86 SER A N 1
ATOM 677 C CA . SER A 1 86 ? -1.320 4.981 -5.628 1.00 98.00 86 SER A CA 1
ATOM 678 C C . SER A 1 86 ? -2.560 5.469 -6.369 1.00 98.00 86 SER A C 1
ATOM 680 O O . SER A 1 86 ? -2.588 6.606 -6.846 1.00 98.00 86 SER A O 1
ATOM 682 N N . ILE A 1 87 ? -3.620 4.660 -6.361 1.00 98.19 87 ILE A N 1
ATOM 683 C CA . ILE A 1 87 ? -4.969 5.107 -6.723 1.00 98.19 87 ILE A CA 1
ATOM 684 C C . ILE A 1 87 ? -5.425 6.259 -5.812 1.00 98.19 87 ILE A C 1
ATOM 686 O O . ILE A 1 87 ? -4.838 6.521 -4.750 1.00 98.19 87 ILE A O 1
ATOM 690 N N . SER A 1 88 ? -6.473 6.966 -6.244 1.00 95.56 88 SER A N 1
ATOM 691 C CA . SER A 1 88 ? -7.004 8.124 -5.516 1.00 95.56 88 SER A CA 1
ATOM 692 C C . SER A 1 88 ? -7.557 7.715 -4.151 1.00 95.56 88 SER A C 1
ATOM 694 O O . SER A 1 88 ? -7.245 8.344 -3.131 1.00 95.56 88 SER A O 1
ATOM 696 N N . SER A 1 89 ? -8.316 6.618 -4.126 1.00 96.56 89 SER A N 1
ATOM 697 C CA . SER A 1 89 ? -8.859 6.055 -2.898 1.00 96.56 89 SER A CA 1
ATOM 698 C C . SER A 1 89 ? -7.766 5.534 -1.960 1.00 96.56 89 SER A C 1
ATOM 700 O O . SER A 1 89 ? -6.698 5.076 -2.359 1.00 96.56 89 SER A O 1
ATOM 702 N N . SER A 1 90 ? -8.041 5.606 -0.663 1.00 96.25 90 SER A N 1
ATOM 703 C CA . SER A 1 90 ? -7.216 5.020 0.398 1.00 96.25 90 SER A CA 1
ATOM 704 C C . SER A 1 90 ? -8.139 4.499 1.489 1.00 96.25 90 SER A C 1
ATOM 706 O O . SER A 1 90 ? -9.265 4.985 1.618 1.00 96.25 90 SER A O 1
ATOM 708 N N . PHE A 1 91 ? -7.685 3.504 2.245 1.00 97.94 91 PHE A N 1
ATOM 709 C CA . PHE A 1 91 ? -8.501 2.836 3.248 1.00 97.94 91 PHE A CA 1
ATOM 710 C C . PHE A 1 91 ? -7.926 3.042 4.650 1.00 97.94 91 PHE A C 1
ATOM 712 O O . PHE A 1 91 ? -7.023 2.332 5.088 1.00 97.94 91 PHE A O 1
ATOM 719 N N . GLN A 1 92 ? -8.449 4.040 5.356 1.00 97.50 92 GLN A N 1
ATOM 720 C CA . GLN A 1 92 ? -8.102 4.321 6.744 1.00 97.50 92 GLN A CA 1
ATOM 721 C C . GLN A 1 92 ? -8.968 3.495 7.700 1.00 97.50 92 GLN A C 1
ATOM 723 O O . GLN A 1 92 ? -10.198 3.494 7.596 1.00 97.50 92 GLN A O 1
ATOM 728 N N . ILE A 1 93 ? -8.321 2.871 8.683 1.00 97.25 93 ILE A N 1
ATOM 729 C CA . ILE A 1 93 ? -8.953 2.154 9.792 1.00 97.25 93 ILE A CA 1
ATOM 730 C C . ILE A 1 93 ? -8.704 2.954 11.082 1.00 97.25 93 ILE A C 1
ATOM 732 O O . ILE A 1 93 ? -7.642 2.820 11.705 1.00 97.25 93 ILE A O 1
ATOM 736 N N . PRO A 1 94 ? -9.624 3.859 11.461 1.00 96.69 94 PRO A N 1
ATOM 737 C CA . PRO A 1 94 ? -9.527 4.608 12.707 1.00 96.69 94 PRO A CA 1
ATOM 738 C C . PRO A 1 94 ? -9.844 3.721 13.907 1.00 96.69 94 PRO A C 1
ATOM 740 O O . PRO A 1 94 ? -10.630 2.783 13.795 1.00 96.69 94 PRO A O 1
ATOM 743 N N . LYS A 1 95 ? -9.258 4.053 15.064 1.00 96.44 95 LYS A N 1
ATOM 744 C CA . LYS A 1 95 ? -9.463 3.330 16.329 1.00 96.44 95 LYS A CA 1
ATOM 745 C C . LYS A 1 95 ? -9.372 1.809 16.156 1.00 96.44 95 LYS A C 1
ATOM 747 O O . LYS A 1 95 ? -10.251 1.077 16.593 1.00 96.44 95 LYS A O 1
ATOM 752 N N . VAL A 1 96 ? -8.318 1.332 15.494 1.00 95.38 96 VAL A N 1
ATOM 753 C CA . VAL A 1 96 ? -8.185 -0.073 15.058 1.00 95.38 96 VAL A CA 1
ATOM 754 C C . VAL A 1 96 ? -8.442 -1.108 16.166 1.00 95.38 96 VAL A C 1
ATOM 756 O O . VAL A 1 96 ? -8.967 -2.184 15.899 1.00 95.38 96 VAL A O 1
ATOM 759 N N . GLN A 1 97 ? -8.135 -0.768 17.419 1.00 94.38 97 GLN A N 1
ATOM 760 C CA . GLN A 1 97 ? -8.375 -1.597 18.603 1.00 94.38 97 GLN A CA 1
ATOM 761 C C . GLN A 1 97 ? -9.861 -1.854 18.913 1.00 94.38 97 GLN A C 1
ATOM 763 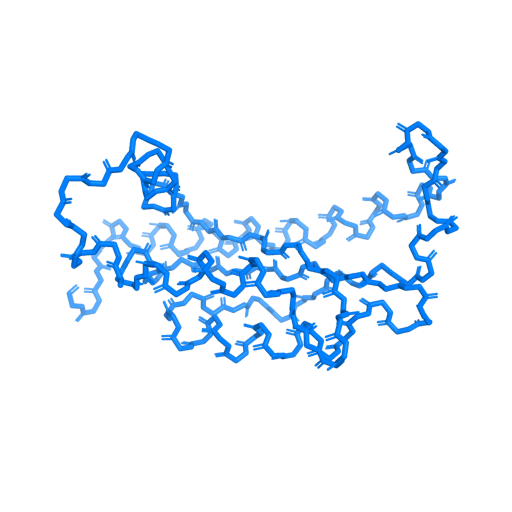O O . GLN A 1 97 ? -10.167 -2.748 19.693 1.00 94.38 97 GLN A O 1
ATOM 768 N N . GLU A 1 98 ? -10.768 -1.061 18.341 1.00 95.25 98 GLU A N 1
ATOM 769 C CA . GLU A 1 98 ? -12.228 -1.195 18.456 1.00 95.25 98 GLU A CA 1
ATOM 770 C C . GLU A 1 98 ? -12.839 -1.896 17.230 1.00 95.25 98 GLU A C 1
ATOM 772 O O . GLU A 1 98 ? -14.023 -2.214 17.239 1.00 95.25 98 GLU A O 1
ATOM 777 N N . VAL A 1 99 ? -12.055 -2.123 16.167 1.00 95.19 99 VAL A N 1
ATOM 778 C CA . VAL A 1 99 ? -12.541 -2.668 14.886 1.00 95.19 99 VAL A CA 1
ATOM 779 C C . VAL A 1 99 ? -12.475 -4.192 14.855 1.00 95.19 99 VAL A C 1
ATOM 781 O O . VAL A 1 99 ? -13.296 -4.825 14.194 1.00 95.19 99 VAL A O 1
ATOM 784 N N . PHE A 1 100 ? -11.524 -4.784 15.577 1.00 94.88 100 PHE A N 1
ATOM 785 C CA . PHE A 1 100 ? -11.306 -6.228 15.611 1.00 94.88 100 PHE A CA 1
ATOM 786 C C . PHE A 1 100 ? -11.445 -6.779 17.030 1.00 94.88 100 PHE A C 1
ATOM 788 O O . PHE A 1 100 ? -11.044 -6.136 18.002 1.00 94.88 100 PHE A O 1
ATOM 795 N N . ASP A 1 101 ? -11.980 -7.992 17.154 1.00 94.75 101 ASP A N 1
ATOM 796 C CA . ASP A 1 101 ? -11.957 -8.736 18.410 1.00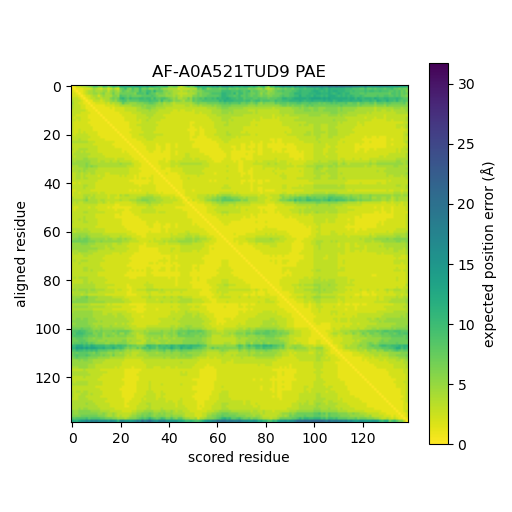 94.75 101 ASP A CA 1
ATOM 797 C C . ASP A 1 101 ? -10.552 -9.293 18.720 1.00 94.75 101 ASP A C 1
ATOM 799 O O . ASP A 1 101 ? -9.597 -9.158 17.952 1.00 94.75 101 ASP A O 1
ATOM 803 N N . LYS A 1 102 ? -10.410 -9.970 19.866 1.00 93.94 102 LYS A N 1
ATOM 804 C CA . LYS A 1 102 ? -9.134 -10.588 20.272 1.00 93.94 102 LYS A CA 1
ATOM 805 C C . LYS A 1 102 ? -8.676 -11.734 19.358 1.00 93.94 102 LYS A C 1
ATOM 807 O O . LYS A 1 102 ? -7.507 -12.101 19.415 1.00 93.94 102 LYS A O 1
ATOM 812 N N . GLY A 1 103 ? -9.580 -12.318 18.575 1.00 94.88 103 GLY A N 1
ATOM 813 C CA . GLY A 1 103 ? -9.286 -13.333 17.564 1.00 94.88 103 GLY A CA 1
ATOM 814 C C . GLY A 1 103 ? -8.906 -12.743 16.204 1.00 94.88 103 GLY A C 1
ATOM 815 O O . GLY A 1 103 ? -8.552 -13.501 15.306 1.00 94.88 103 GLY A O 1
ATOM 816 N N . GLY A 1 104 ? -8.950 -11.414 16.051 1.00 90.75 104 GLY A N 1
ATOM 817 C CA . GLY A 1 104 ? -8.718 -10.732 14.780 1.00 90.75 104 GLY A CA 1
ATOM 818 C C . GLY A 1 104 ? -9.941 -10.717 13.861 1.00 90.75 104 GLY A C 1
ATOM 819 O O . GLY A 1 104 ? -9.801 -10.379 12.687 1.00 90.75 104 GLY A O 1
ATOM 820 N N . ASN A 1 105 ? -11.130 -11.066 14.363 1.00 93.44 105 ASN A N 1
ATOM 821 C CA . ASN A 1 105 ? -12.360 -10.980 13.585 1.00 93.44 105 ASN A CA 1
ATOM 822 C C . ASN A 1 105 ? -12.866 -9.542 13.565 1.00 93.44 105 ASN A C 1
ATOM 824 O O . ASN A 1 105 ? -12.860 -8.854 14.585 1.00 93.44 105 ASN A O 1
ATOM 828 N N . LEU A 1 106 ? -13.325 -9.103 12.399 1.00 93.50 106 LEU A N 1
ATOM 829 C CA . LEU A 1 106 ? -13.948 -7.801 12.213 1.00 93.50 106 LEU A CA 1
ATOM 830 C C . LEU A 1 106 ? -15.258 -7.720 13.017 1.00 93.50 106 LEU A C 1
ATOM 832 O O . LEU A 1 106 ? -16.089 -8.619 12.936 1.00 93.50 106 LEU A O 1
ATOM 836 N N . LEU A 1 107 ? -15.438 -6.645 13.786 1.00 93.44 107 LEU A N 1
ATOM 837 C CA . LEU A 1 107 ? -16.635 -6.410 14.604 1.00 93.44 107 LEU A CA 1
ATOM 838 C C . 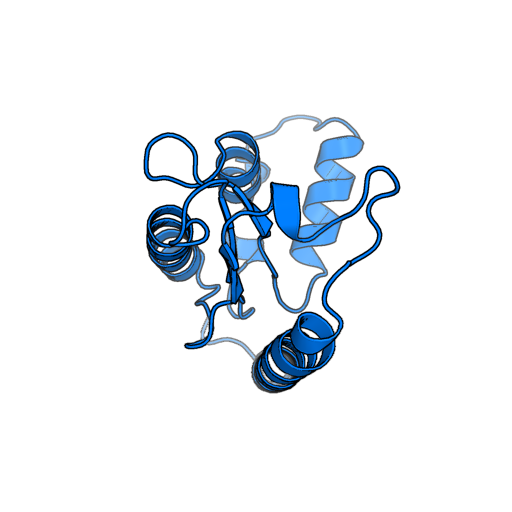LEU A 1 107 ? -17.733 -5.650 13.852 1.00 93.44 107 LEU A C 1
ATOM 840 O O . LEU A 1 107 ? -18.912 -5.798 14.167 1.00 93.44 107 LEU A O 1
ATOM 844 N N . ASP A 1 108 ? -17.344 -4.825 12.880 1.00 88.19 108 ASP A N 1
ATOM 845 C CA . ASP A 1 108 ? -18.244 -3.982 12.097 1.00 88.19 108 ASP A CA 1
ATOM 846 C C . ASP A 1 108 ? -18.240 -4.397 10.622 1.00 88.19 108 ASP A C 1
ATOM 848 O O . ASP A 1 108 ? -17.338 -4.070 9.849 1.00 88.19 108 ASP A O 1
ATOM 852 N N . GLU A 1 109 ? -19.301 -5.093 10.226 1.00 87.69 109 GLU A N 1
ATOM 853 C CA . GLU A 1 109 ? -19.540 -5.561 8.861 1.00 87.69 109 GLU A CA 1
ATOM 854 C C . GLU A 1 109 ? -19.653 -4.422 7.826 1.00 87.69 109 GLU A C 1
ATOM 856 O O . GLU A 1 109 ? -19.541 -4.667 6.622 1.00 87.69 109 GLU A O 1
ATOM 861 N N . GLU A 1 110 ? -19.833 -3.158 8.234 1.00 88.56 110 GLU A N 1
ATOM 862 C CA . GLU A 1 110 ? -19.816 -2.021 7.304 1.00 88.56 110 GLU A CA 1
ATOM 863 C C . GLU A 1 110 ? -18.460 -1.888 6.586 1.00 88.56 110 GLU A C 1
ATOM 865 O O . GLU A 1 110 ? -18.403 -1.506 5.406 1.00 88.56 110 GLU A O 1
ATOM 870 N N . TYR A 1 111 ? -17.368 -2.301 7.243 1.00 91.19 111 TYR A N 1
ATOM 871 C CA . TYR A 1 111 ? -16.041 -2.362 6.629 1.00 91.19 111 TYR A CA 1
ATOM 872 C C . TYR A 1 111 ? -16.027 -3.245 5.379 1.00 91.19 111 TYR A C 1
ATOM 874 O O . TYR A 1 111 ? -15.350 -2.881 4.418 1.00 91.19 111 TYR A O 1
ATOM 882 N N . ASN A 1 112 ? -16.821 -4.322 5.324 1.00 90.50 112 ASN A N 1
ATOM 883 C CA . ASN A 1 112 ? -16.856 -5.226 4.170 1.00 90.50 112 ASN A CA 1
ATOM 884 C C . ASN A 1 112 ? -17.349 -4.528 2.899 1.00 90.50 112 ASN A C 1
ATOM 886 O O . ASN A 1 112 ? -16.788 -4.719 1.820 1.00 90.50 112 ASN A O 1
ATOM 890 N N . LYS A 1 113 ? -18.349 -3.646 3.003 1.00 92.06 113 LYS A N 1
ATOM 891 C CA . LYS A 1 113 ? -18.833 -2.884 1.838 1.00 92.06 113 LYS A CA 1
ATOM 892 C C . LYS A 1 113 ? -17.807 -1.852 1.378 1.00 92.06 113 LYS A C 1
ATOM 894 O O . LYS A 1 113 ? -17.570 -1.706 0.178 1.00 92.06 113 LYS A O 1
ATOM 899 N N . ARG A 1 114 ? -17.195 -1.136 2.327 1.00 94.56 114 ARG A N 1
ATOM 900 C CA . ARG A 1 114 ? -16.204 -0.092 2.034 1.00 94.56 114 ARG A CA 1
ATOM 901 C C . ARG A 1 114 ? -14.933 -0.686 1.426 1.00 94.56 114 ARG A C 1
ATOM 903 O O . ARG A 1 114 ? -14.454 -0.164 0.422 1.00 94.56 114 ARG A O 1
ATOM 910 N N . ILE A 1 115 ? -14.418 -1.778 2.000 1.00 95.31 115 ILE A N 1
ATOM 911 C CA . ILE A 1 115 ? -13.203 -2.433 1.509 1.00 95.31 115 ILE A CA 1
ATOM 912 C C . ILE A 1 115 ? -13.450 -3.087 0.156 1.00 95.31 115 ILE A C 1
ATOM 914 O O . ILE A 1 115 ? -12.602 -2.969 -0.719 1.00 95.31 115 ILE A O 1
ATOM 918 N N . LYS A 1 116 ? -14.637 -3.672 -0.071 1.00 96.38 116 LYS A N 1
ATOM 919 C CA . LYS A 1 116 ? -14.994 -4.211 -1.384 1.00 96.38 116 LYS A CA 1
ATOM 920 C C . LYS A 1 116 ? -14.908 -3.131 -2.459 1.00 96.38 116 LYS A C 1
ATOM 922 O O . LYS A 1 116 ? -14.240 -3.339 -3.456 1.00 96.38 116 LYS A O 1
ATOM 927 N N . ARG A 1 117 ? -15.526 -1.964 -2.248 1.00 96.88 117 ARG A N 1
ATOM 928 C CA . ARG A 1 117 ? -15.473 -0.868 -3.231 1.00 96.88 1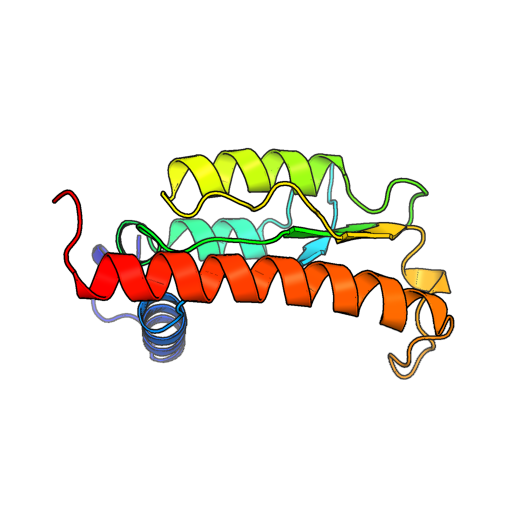17 ARG A CA 1
ATOM 929 C C . ARG A 1 117 ? -14.042 -0.379 -3.482 1.00 96.88 117 ARG A C 1
ATOM 931 O O . ARG A 1 117 ? -13.700 -0.072 -4.617 1.00 96.88 117 ARG A O 1
ATOM 938 N N . PHE A 1 118 ? -13.231 -0.297 -2.429 1.00 98.38 118 PHE A N 1
ATOM 939 C CA . PHE A 1 118 ? -11.816 0.066 -2.522 1.00 98.38 118 PHE A CA 1
ATOM 940 C C . PHE A 1 118 ? -11.006 -0.955 -3.340 1.00 98.38 118 PHE A C 1
ATOM 942 O O . PHE A 1 118 ? -10.219 -0.561 -4.196 1.00 98.38 118 PHE A O 1
ATOM 949 N N . LEU A 1 119 ? -11.231 -2.253 -3.114 1.00 98.31 119 LEU A N 1
ATOM 950 C CA . LEU A 1 119 ? -10.584 -3.331 -3.862 1.00 98.31 119 LEU A CA 1
ATOM 951 C C . LEU A 1 119 ? -11.085 -3.406 -5.309 1.00 98.31 119 LEU A C 1
ATOM 953 O O . LEU A 1 119 ? -10.264 -3.534 -6.203 1.00 98.31 119 LEU A O 1
ATOM 957 N N . ASP A 1 120 ? -12.388 -3.230 -5.552 1.00 98.44 120 ASP A N 1
ATOM 958 C CA . ASP A 1 120 ? -12.961 -3.195 -6.905 1.00 98.44 120 ASP A CA 1
ATOM 959 C C . ASP A 1 120 ? -12.319 -2.069 -7.752 1.00 98.44 120 ASP A C 1
ATOM 961 O O . ASP A 1 120 ? -12.028 -2.260 -8.932 1.00 98.44 120 ASP A O 1
ATOM 965 N N . GLU A 1 121 ? -12.084 -0.886 -7.161 1.00 98.56 121 GLU A N 1
ATOM 966 C CA . GLU A 1 121 ? -11.344 0.199 -7.823 1.00 98.56 121 GLU A CA 1
ATOM 967 C C . GLU A 1 121 ? -9.897 -0.216 -8.099 1.00 98.56 121 GLU A C 1
ATOM 969 O O . GLU A 1 121 ? -9.411 -0.052 -9.217 1.00 98.56 121 GLU A O 1
ATOM 974 N N . PHE A 1 122 ? -9.205 -0.764 -7.099 1.00 98.69 122 PHE A N 1
ATOM 975 C CA . PHE A 1 122 ? -7.810 -1.158 -7.253 1.00 98.69 122 PHE A CA 1
ATOM 976 C C . PHE A 1 122 ? -7.617 -2.241 -8.323 1.00 98.69 122 PHE A C 1
ATOM 978 O O . PHE A 1 122 ? -6.735 -2.097 -9.170 1.00 98.69 122 PHE A O 1
ATOM 985 N N . ASP A 1 123 ? -8.476 -3.260 -8.345 1.00 98.50 123 ASP A N 1
ATOM 986 C CA . ASP A 1 123 ? -8.465 -4.335 -9.338 1.00 98.50 123 ASP A CA 1
ATOM 987 C C . ASP A 1 123 ? -8.598 -3.779 -10.759 1.00 98.50 123 ASP A C 1
ATOM 989 O O . ASP A 1 123 ? -7.869 -4.189 -11.665 1.00 98.50 123 ASP A O 1
ATOM 993 N N . TRP A 1 124 ? -9.459 -2.775 -10.957 1.00 98.62 124 TRP A N 1
ATOM 994 C CA . TRP A 1 124 ? -9.583 -2.106 -12.251 1.00 98.62 124 TRP A CA 1
ATOM 995 C C . TRP A 1 124 ? -8.260 -1.464 -12.701 1.00 98.62 124 TRP A C 1
ATOM 997 O O . TRP A 1 124 ? -7.856 -1.615 -13.858 1.00 98.62 124 TRP A O 1
ATOM 1007 N N . TYR A 1 125 ? -7.549 -0.783 -11.794 1.00 98.62 125 TYR A N 1
ATOM 1008 C CA . TYR A 1 125 ? -6.239 -0.193 -12.095 1.00 98.62 125 TYR A CA 1
ATOM 1009 C C . TYR A 1 125 ? -5.176 -1.260 -12.364 1.00 98.62 125 TYR A C 1
ATOM 1011 O O . TYR A 1 125 ? -4.375 -1.096 -13.289 1.00 98.62 125 TYR A O 1
ATOM 1019 N N . VAL A 1 126 ? -5.160 -2.347 -11.586 1.00 98.56 126 VAL A N 1
ATOM 1020 C CA . VAL A 1 126 ? -4.236 -3.474 -11.781 1.00 98.56 126 VAL A CA 1
ATOM 1021 C C . VAL A 1 126 ? -4.393 -4.041 -13.188 1.00 98.56 126 VAL A C 1
ATOM 1023 O O . VAL A 1 126 ? -3.403 -4.139 -13.917 1.00 98.56 126 VAL A O 1
ATOM 1026 N N . GLU A 1 127 ? -5.626 -4.322 -13.610 1.00 98.56 127 GLU A N 1
ATOM 1027 C CA . GLU A 1 127 ? -5.919 -4.832 -14.950 1.00 98.56 127 GLU A CA 1
ATOM 1028 C C . GLU A 1 127 ? -5.540 -3.830 -16.047 1.00 98.56 127 GLU A C 1
ATOM 1030 O O . GLU A 1 127 ? -4.910 -4.202 -17.039 1.00 98.56 127 GLU A O 1
ATOM 1035 N N . ALA A 1 128 ? -5.849 -2.541 -15.875 1.00 98.25 128 ALA A N 1
ATOM 1036 C CA . ALA A 1 128 ? -5.481 -1.510 -16.845 1.00 98.25 128 ALA A CA 1
ATOM 1037 C C . ALA A 1 128 ? -3.957 -1.427 -17.050 1.00 98.25 128 ALA A C 1
ATOM 1039 O O . ALA A 1 128 ? -3.474 -1.427 -18.187 1.00 98.25 128 ALA A O 1
ATOM 1040 N N . PHE A 1 129 ? -3.190 -1.407 -15.958 1.00 97.69 129 PHE A N 1
ATOM 1041 C CA . PHE A 1 129 ? -1.732 -1.320 -16.008 1.00 97.69 129 PHE A CA 1
ATOM 1042 C C . PHE A 1 129 ? -1.120 -2.606 -16.561 1.00 97.69 129 PHE A C 1
ATOM 1044 O O . PHE A 1 129 ? -0.242 -2.540 -17.417 1.00 97.69 129 PHE A O 1
ATOM 1051 N N . LYS A 1 130 ? -1.609 -3.777 -16.141 1.00 97.81 130 LYS A N 1
ATOM 1052 C CA . LYS A 1 130 ? -1.165 -5.080 -16.653 1.00 97.81 130 LYS A CA 1
ATOM 1053 C C . LYS A 1 130 ? -1.368 -5.201 -18.161 1.00 97.81 130 LYS A C 1
ATOM 1055 O O . LYS A 1 130 ? -0.432 -5.546 -18.882 1.00 97.81 130 LYS A O 1
ATOM 1060 N N . ASN A 1 131 ? -2.556 -4.844 -18.644 1.00 98.12 131 ASN A N 1
ATOM 1061 C CA . ASN A 1 131 ? -2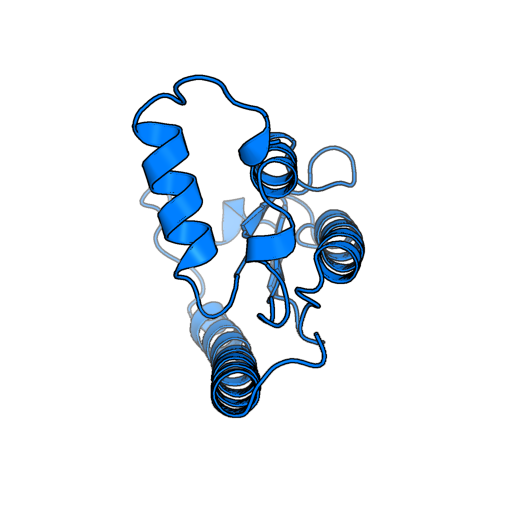.878 -4.848 -20.070 1.00 98.12 131 ASN A CA 1
ATOM 1062 C C . ASN A 1 131 ? -2.012 -3.866 -20.865 1.00 98.12 131 ASN A C 1
ATOM 1064 O O . ASN A 1 131 ? -1.674 -4.142 -22.016 1.00 98.12 131 ASN A O 1
ATOM 1068 N N . GLN A 1 132 ? -1.636 -2.730 -20.272 1.00 97.62 132 GLN A N 1
ATOM 1069 C CA . GLN A 1 132 ? -0.730 -1.785 -20.917 1.00 97.62 132 GLN A CA 1
ATOM 1070 C C . GLN A 1 132 ? 0.717 -2.291 -20.926 1.00 97.62 132 GLN A C 1
ATOM 1072 O O . GLN A 1 132 ? 1.339 -2.255 -21.982 1.00 97.62 132 GLN A O 1
ATOM 1077 N N . ARG A 1 133 ? 1.230 -2.840 -19.814 1.00 96.38 133 ARG A N 1
ATOM 1078 C CA . ARG A 1 133 ? 2.569 -3.459 -19.750 1.00 96.38 133 ARG A CA 1
ATOM 1079 C C . ARG A 1 133 ? 2.726 -4.580 -20.780 1.00 96.38 133 ARG A C 1
ATOM 1081 O O . ARG A 1 133 ? 3.781 -4.697 -21.392 1.00 96.38 133 ARG A O 1
ATOM 1088 N N . ALA A 1 134 ? 1.671 -5.359 -21.031 1.00 97.00 134 ALA A N 1
ATOM 1089 C CA . ALA A 1 134 ? 1.668 -6.404 -22.058 1.00 97.00 134 ALA A CA 1
ATOM 1090 C C . ALA A 1 134 ? 1.855 -5.868 -23.493 1.00 97.00 134 ALA A C 1
ATOM 1092 O O . ALA A 1 134 ? 2.267 -6.615 -24.377 1.00 97.00 134 ALA A O 1
ATOM 1093 N N . LYS A 1 135 ? 1.576 -4.579 -23.732 1.00 97.75 135 LYS A N 1
ATOM 1094 C CA . LYS A 1 135 ? 1.823 -3.886 -25.009 1.00 97.75 135 LYS A CA 1
ATOM 1095 C C . LYS A 1 135 ? 3.200 -3.212 -25.066 1.00 97.75 135 LYS A C 1
ATOM 1097 O O . LYS A 1 135 ? 3.551 -2.663 -26.106 1.00 97.75 135 LYS A O 1
ATOM 1102 N N . GLY A 1 136 ? 3.953 -3.244 -23.968 1.00 95.62 136 GLY A N 1
ATOM 1103 C CA . GLY A 1 136 ? 5.235 -2.572 -23.800 1.00 95.62 136 GLY A CA 1
ATOM 1104 C C . GLY A 1 136 ? 5.188 -1.433 -22.783 1.00 95.62 136 GLY A C 1
ATOM 1105 O O . GLY A 1 136 ? 4.130 -0.919 -22.409 1.00 95.62 136 GLY A O 1
ATOM 1106 N N . THR A 1 137 ? 6.373 -1.039 -22.338 1.00 93.69 137 THR A N 1
ATOM 1107 C CA . THR A 1 137 ? 6.614 0.074 -21.420 1.00 93.69 137 THR A CA 1
ATOM 1108 C C . THR A 1 137 ? 7.329 1.221 -22.148 1.00 93.69 137 THR A C 1
ATOM 1110 O O . THR A 1 137 ? 7.966 0.989 -23.172 1.00 93.69 137 THR A O 1
ATOM 1113 N N . PRO A 1 138 ? 7.209 2.476 -21.674 1.00 88.56 138 PRO A N 1
ATOM 1114 C CA . PRO A 1 138 ? 7.923 3.634 -22.231 1.00 88.56 138 PRO A CA 1
ATOM 1115 C C . PRO A 1 138 ? 9.456 3.524 -22.303 1.00 88.56 138 PRO A C 1
ATOM 1117 O O . PRO A 1 138 ? 10.077 4.326 -22.998 1.00 88.56 138 PRO A O 1
ATOM 1120 N N . TYR A 1 139 ? 10.047 2.578 -21.577 1.00 77.25 139 TYR A N 1
ATOM 1121 C CA . TYR A 1 139 ? 11.453 2.187 -21.624 1.00 77.25 139 TYR A CA 1
ATOM 1122 C C . TYR A 1 139 ? 11.555 0.665 -21.664 1.00 77.25 139 TYR A C 1
ATOM 1124 O O . TYR A 1 139 ? 10.666 0.011 -21.062 1.00 77.25 139 TYR A O 1
#

pLDDT: mean 95.27, std 3.88, range [77.25, 98.69]

Sequence (139 aa):
MYKEMHSPEPKYQKLHEMIKNSDGYIPVTPEYNHTTSAALKNILDYCLEEYFFKPSAIVSYSAGSFGGINAAQHLRQIFAELGASSISSSFQIPKVQEVFDKGGNLLDEEYNKRIKRFLDEFDWYVEAFKNQRAKGTPY

Foldseek 3Di:
DQVPDDPDDPVVVVLLCVLLPDLAEEDEAEADPLAGDPVVVVSLVNDAQSQALHAYEYEAAYLAPFQSVSRVVRVQVSCVRSNHHYDPDYHGDYNVVVQADPVRDGPDCVVVVVVVVSVVVNVVSSVVSVVVVVVPDPD

Solvent-accessible surface area (backbone atoms only — not comparable to full-atom values): 7540 Å² total; per-residue (Å²): 85,56,93,73,51,80,82,66,57,70,70,55,51,54,50,49,52,54,52,50,74,46,61,51,47,70,56,76,34,51,40,49,94,71,23,50,38,69,70,59,53,54,58,56,60,34,57,50,78,55,37,51,69,20,39,24,39,44,32,18,23,22,77,47,87,66,3,18,55,51,12,43,52,53,47,44,54,52,26,47,74,38,41,16,43,48,51,91,66,67,49,63,36,41,31,42,79,76,41,36,50,96,86,67,46,76,69,54,72,68,53,58,62,56,49,46,56,54,48,56,53,46,51,53,47,27,52,53,34,50,60,43,52,76,76,52,61,102,113

Nearest PDB structures (foldseek):
  2fzv-assembly1_D  TM=8.719E-01  e=2.625E-07  Shigella flexneri 2a str. 2457T
  1t0i-assembly1_B  TM=6.929E-01  e=4.167E-06  Saccharomyces cerevisiae
  1t0i-assembly1_A  TM=6.983E-01  e=8.596E-06  Saccharomyces cerevisiae
  6dqp-assembly1_A  TM=7.868E-01  e=3.207E-05  Escherichia coli K-12
  7qw4-assembly14_N  TM=7.887E-01  e=7.086E-03  Paracoccus denitrificans PD1222

Secondary structure (DSSP, 8-state):
-GGG-SS--HHHHHHHHHHHH-SSB--EEE-BTTB--HHHHHHHTT-SGGGTT--EEEEEE-SSTTTTHHHHHHHHHHHHHTT-PEEEEEEEETTGGGTB-TTS-BS-THHHHHHHHHHHHHHHHHHHHHHHHTT----

Mean predicted aligned error: 3.19 Å